Protein AF-Q99QM4-F1 (afdb_monomer)

Secondary structure (DSSP, 8-state):
-TTT-STT--SSSHHHHHHHHHHHHHHHHHHHHHHHH--TTHHHHHHHHHHHHHHHHHHH--

Foldseek 3Di:
DCVQDPVSVDPPPNVPPVVVVLVPQQVVQCCVCCVPPVDRCRNVVSVVVVVVVVVVCVVPVD

Organism: NCBI:txid86027

Solvent-accessible surface area (backbone atoms only — not comparable to full-atom values): 3555 Å² total; per-residue (Å²): 107,52,87,72,40,79,91,49,59,45,89,71,54,37,76,49,53,54,57,65,60,55,46,57,58,22,52,53,42,26,50,52,33,35,76,77,68,67,41,95,50,26,41,60,53,45,51,51,54,50,51,50,56,50,50,54,42,56,72,74,72,100

Sequence (62 aa):
DWDFWLDWKDRQWWPVVTPIVGITYCATIMYYLWVNYRLPFGATLCIVCLLTGEWLTRFWGF

InterPro domains:
  IPR003393 Ammonia monooxygenase/particulate methane monooxygenase, subunit A [PF02461] (1-62)
  IPR037001 Ammonia/particulate methane monooxygenase, subunit A superfamily [G3DSA:1.20.1450.10] (1-62)

Radius of gyration: 14.03 Å; Cα contacts (8 Å, |Δi|>4): 41; chains: 1; bounding box: 30×16×38 Å

Structure (mmCIF, N/CA/C/O backbone):
data_AF-Q99QM4-F1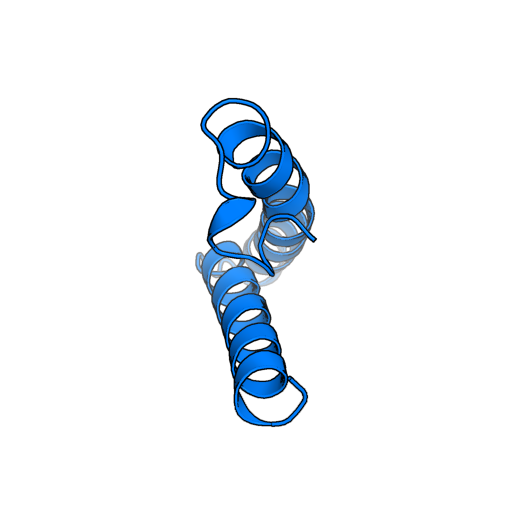
#
_entry.id   AF-Q99QM4-F1
#
loop_
_atom_site.group_PDB
_atom_site.id
_atom_site.type_symbol
_atom_site.label_atom_id
_atom_site.label_alt_id
_atom_site.label_comp_id
_atom_site.label_asym_id
_atom_site.label_entity_id
_atom_site.label_seq_id
_atom_site.pdbx_PDB_ins_code
_atom_site.Cartn_x
_atom_site.Cartn_y
_atom_site.Cartn_z
_atom_site.occupancy
_atom_site.B_iso_or_equiv
_atom_site.auth_seq_id
_atom_site.auth_comp_id
_atom_site.auth_asym_id
_atom_site.auth_atom_id
_atom_site.pdbx_PDB_model_num
ATOM 1 N N . ASP A 1 1 ? 5.384 -5.477 -11.753 1.00 85.94 1 ASP A N 1
ATOM 2 C CA . ASP A 1 1 ? 5.416 -5.151 -13.194 1.00 85.94 1 ASP A CA 1
ATOM 3 C C . ASP A 1 1 ? 4.560 -3.953 -13.564 1.00 85.94 1 ASP A C 1
ATOM 5 O O . ASP A 1 1 ? 5.114 -2.879 -13.737 1.00 85.94 1 ASP A O 1
ATOM 9 N N . TRP A 1 2 ? 3.232 -4.074 -13.597 1.00 92.69 2 TRP A N 1
ATOM 10 C CA . TRP A 1 2 ? 2.332 -2.959 -13.943 1.00 92.69 2 TRP A CA 1
ATOM 11 C C . TRP A 1 2 ? 2.453 -1.721 -13.057 1.00 92.69 2 TRP A C 1
ATOM 13 O O . TRP A 1 2 ? 2.279 -0.600 -13.525 1.00 92.69 2 TRP A O 1
ATOM 23 N N . ASP A 1 3 ? 2.743 -1.915 -11.773 1.00 92.50 3 ASP A N 1
ATOM 24 C CA . ASP A 1 3 ? 2.958 -0.786 -10.874 1.00 92.50 3 ASP A CA 1
ATOM 25 C C . ASP A 1 3 ? 4.390 -0.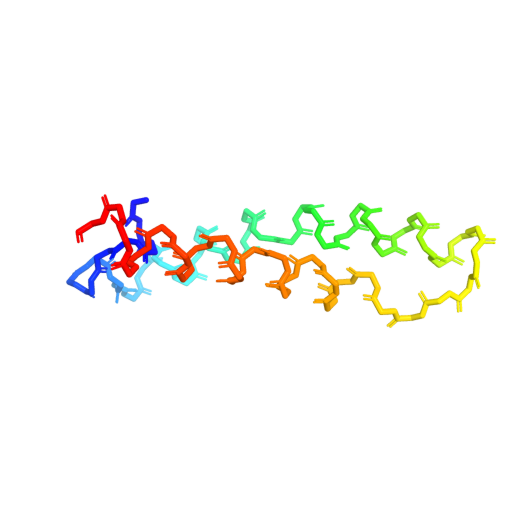231 -10.935 1.00 92.50 3 ASP A C 1
ATOM 27 O O . ASP A 1 3 ? 4.677 0.850 -10.424 1.00 92.50 3 ASP A O 1
ATOM 31 N N . PHE A 1 4 ? 5.297 -0.950 -11.596 1.00 93.50 4 PHE A N 1
ATOM 32 C CA . PHE A 1 4 ? 6.694 -0.566 -11.704 1.00 93.50 4 PHE A CA 1
ATOM 33 C C . PHE A 1 4 ? 6.883 0.583 -12.708 1.00 93.50 4 PHE A C 1
ATOM 35 O O . PHE A 1 4 ? 7.516 1.591 -12.398 1.00 93.50 4 PHE A O 1
ATOM 42 N N . TRP A 1 5 ? 6.295 0.447 -13.896 1.00 94.56 5 TRP A N 1
ATOM 43 C CA . TRP A 1 5 ? 6.567 1.309 -15.045 1.00 94.56 5 TRP A CA 1
ATOM 44 C C . TRP A 1 5 ? 5.399 2.233 -15.374 1.00 94.56 5 TRP A C 1
ATOM 46 O O . TRP A 1 5 ? 4.242 1.815 -15.360 1.00 94.56 5 TRP A O 1
ATOM 56 N N . LEU A 1 6 ? 5.691 3.493 -15.709 1.00 94.56 6 LEU A N 1
ATOM 57 C CA . LEU A 1 6 ? 4.660 4.481 -16.044 1.00 94.56 6 LEU A CA 1
ATOM 58 C C . LEU A 1 6 ? 3.938 4.136 -17.353 1.00 94.56 6 LEU A C 1
ATOM 60 O O . LEU A 1 6 ? 2.718 4.237 -17.431 1.00 94.56 6 LEU A O 1
ATOM 64 N N . ASP A 1 7 ? 4.688 3.710 -18.364 1.00 95.88 7 ASP A N 1
ATOM 65 C CA . ASP A 1 7 ? 4.194 3.325 -19.687 1.00 95.88 7 ASP A CA 1
ATOM 66 C C . ASP A 1 7 ? 3.381 2.022 -19.669 1.00 95.88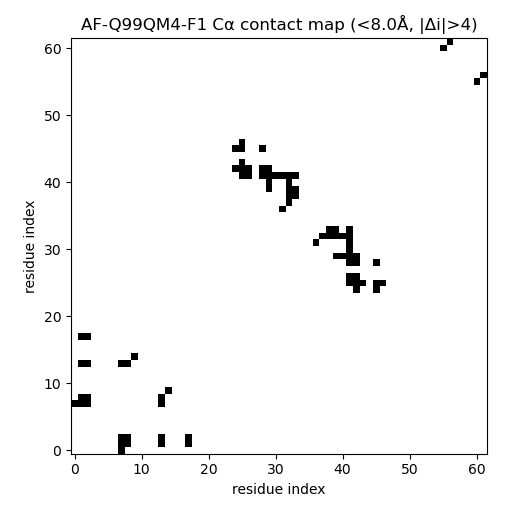 7 ASP A C 1
ATOM 68 O O . ASP A 1 7 ? 2.640 1.747 -20.610 1.00 95.88 7 ASP A O 1
ATOM 72 N N . TRP A 1 8 ? 3.447 1.255 -18.576 1.00 96.06 8 TRP A N 1
ATOM 73 C CA . TRP A 1 8 ? 2.650 0.043 -18.397 1.00 96.06 8 TRP A CA 1
ATOM 74 C C . TRP A 1 8 ? 1.296 0.325 -17.744 1.00 96.06 8 TRP A C 1
ATOM 76 O O . TRP A 1 8 ? 0.438 -0.550 -17.779 1.00 96.06 8 TRP A O 1
ATOM 86 N N . LYS A 1 9 ? 1.054 1.519 -17.178 1.00 95.25 9 LYS A N 1
ATOM 87 C CA . LYS A 1 9 ? -0.228 1.893 -16.543 1.00 95.25 9 LYS A CA 1
ATOM 88 C C . LYS A 1 9 ? -1.314 2.183 -17.586 1.00 95.25 9 LYS A C 1
ATOM 90 O O . LYS A 1 9 ? -1.781 3.310 -17.747 1.00 95.25 9 LYS A O 1
ATOM 95 N N . ASP A 1 10 ? -1.696 1.145 -18.319 1.00 96.44 10 ASP A N 1
ATOM 96 C CA . ASP A 1 10 ? -2.689 1.168 -19.383 1.00 96.44 10 ASP A CA 1
ATOM 97 C C . ASP A 1 10 ? -4.134 1.175 -18.846 1.00 96.44 10 ASP A C 1
ATOM 99 O O . ASP A 1 10 ? -4.392 1.053 -17.650 1.00 96.44 10 ASP A O 1
ATOM 103 N N . ARG A 1 11 ? -5.120 1.329 -19.737 1.00 96.75 11 ARG A N 1
ATOM 104 C CA . ARG A 1 11 ? -6.542 1.398 -19.348 1.00 96.75 11 ARG A CA 1
ATOM 105 C C . ARG A 1 11 ? -7.216 0.035 -19.199 1.00 96.75 11 ARG A C 1
ATOM 107 O O . ARG A 1 11 ? -8.329 -0.007 -18.683 1.00 96.75 11 ARG A O 1
ATOM 114 N N . GLN A 1 12 ? -6.600 -1.045 -19.677 1.00 95.94 12 GLN A N 1
ATOM 115 C CA . GLN A 1 12 ? -7.212 -2.370 -19.674 1.00 95.94 12 GLN A CA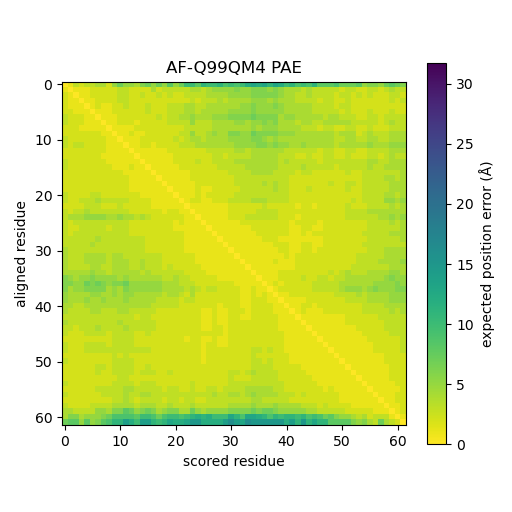 1
ATOM 116 C C . GLN A 1 12 ? -6.722 -3.200 -18.491 1.00 95.94 12 GLN A C 1
ATOM 118 O O . GLN A 1 12 ? -7.539 -3.705 -17.726 1.00 95.94 12 GLN A O 1
ATOM 123 N N . TRP A 1 13 ? -5.408 -3.344 -18.325 1.00 95.75 13 TRP A N 1
ATOM 124 C CA . TRP A 1 13 ? -4.855 -4.298 -17.366 1.00 95.75 13 TRP A CA 1
ATOM 125 C C . TRP A 1 13 ? -4.529 -3.677 -16.017 1.00 95.75 13 TRP A C 1
ATOM 127 O O . TRP A 1 13 ? -4.925 -4.237 -14.992 1.00 95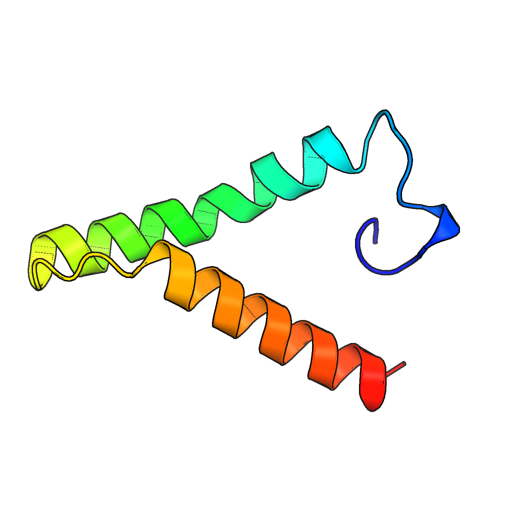.75 13 TRP A O 1
ATOM 137 N N . TRP A 1 14 ? -3.878 -2.512 -15.990 1.00 95.88 14 TRP A N 1
ATOM 138 C CA . TRP A 1 14 ? -3.538 -1.845 -14.729 1.00 95.88 14 TRP A CA 1
ATOM 139 C C . TRP A 1 14 ? -4.740 -1.643 -13.778 1.00 95.88 14 TRP A C 1
ATOM 141 O O . TRP A 1 14 ? -4.624 -2.044 -12.613 1.00 95.88 14 TRP A O 1
ATOM 151 N N . PRO A 1 15 ? -5.912 -1.126 -14.215 1.00 96.44 15 PRO A N 1
ATOM 152 C CA . PRO A 1 15 ? -7.062 -0.935 -13.328 1.00 96.44 15 PRO A CA 1
ATOM 153 C C . PRO A 1 15 ? -7.801 -2.233 -12.973 1.00 96.44 15 PRO A C 1
ATOM 155 O O . PRO A 1 15 ? -8.693 -2.194 -12.133 1.00 96.44 15 PRO A O 1
ATOM 158 N N . VAL A 1 16 ? -7.463 -3.372 -13.584 1.00 96.56 16 VAL A N 1
ATOM 159 C CA . VAL A 1 16 ? -8.077 -4.675 -13.277 1.00 96.56 16 VAL A CA 1
ATOM 160 C C . VAL A 1 16 ? -7.188 -5.471 -12.329 1.00 96.56 16 VAL A C 1
ATOM 162 O O . VAL A 1 16 ? -7.628 -5.892 -11.262 1.00 96.56 16 VAL A O 1
ATOM 165 N N . VAL A 1 17 ? -5.916 -5.647 -12.682 1.00 95.88 17 VAL A N 1
ATOM 166 C CA . VAL A 1 17 ? -4.989 -6.509 -11.938 1.00 95.88 17 VAL A CA 1
ATOM 167 C C . VAL A 1 17 ? -4.642 -5.901 -10.578 1.00 95.88 17 VAL A C 1
ATOM 169 O O . VAL A 1 17 ? -4.731 -6.583 -9.557 1.00 95.88 17 VAL A O 1
ATOM 172 N N . THR A 1 18 ? -4.300 -4.610 -10.546 1.00 93.88 18 THR A N 1
ATOM 173 C CA . THR A 1 18 ? -3.850 -3.915 -9.329 1.00 93.88 18 THR A CA 1
ATOM 174 C C . THR A 1 18 ? -4.867 -3.994 -8.179 1.00 93.88 18 THR A C 1
ATOM 176 O O . THR A 1 18 ? -4.481 -4.420 -7.087 1.00 93.88 18 THR A O 1
ATOM 179 N N . PRO A 1 19 ? -6.165 -3.665 -8.364 1.00 94.94 19 PRO A N 1
ATOM 180 C CA . PRO A 1 19 ? -7.127 -3.757 -7.264 1.00 94.94 19 PRO A CA 1
ATOM 181 C C . PRO A 1 19 ? -7.466 -5.199 -6.865 1.00 94.94 19 PRO A C 1
ATOM 183 O O . PRO A 1 19 ? -7.621 -5.464 -5.672 1.00 94.94 19 PRO A O 1
ATOM 186 N N . ILE A 1 20 ? -7.554 -6.137 -7.820 1.00 96.62 20 ILE A N 1
ATOM 187 C CA . ILE A 1 20 ? -7.873 -7.547 -7.528 1.00 96.62 20 ILE A CA 1
ATOM 188 C C . ILE A 1 20 ? -6.785 -8.181 -6.660 1.00 96.62 20 ILE A C 1
ATOM 190 O O . ILE A 1 20 ? -7.088 -8.891 -5.704 1.00 96.62 20 ILE A O 1
ATOM 194 N N . VAL A 1 21 ? -5.515 -7.912 -6.963 1.00 95.50 21 VAL A N 1
ATOM 195 C CA . VAL A 1 21 ? -4.406 -8.429 -6.154 1.00 95.50 21 VAL A CA 1
ATOM 196 C C . VAL A 1 21 ? -4.317 -7.672 -4.826 1.00 95.50 21 VAL A C 1
ATOM 198 O O . VAL A 1 21 ? -4.192 -8.298 -3.773 1.00 95.50 21 VAL A O 1
ATOM 201 N N . GLY A 1 22 ? -4.455 -6.343 -4.839 1.00 94.75 22 GLY A N 1
ATOM 202 C CA . GLY A 1 22 ? -4.301 -5.499 -3.649 1.00 94.75 22 GLY A CA 1
ATOM 203 C C . GLY A 1 22 ? -5.333 -5.748 -2.540 1.00 94.75 22 GLY A C 1
ATOM 204 O O . GLY A 1 22 ? -5.008 -5.639 -1.354 1.00 94.75 22 GLY A O 1
ATOM 205 N N . ILE A 1 23 ? -6.569 -6.128 -2.885 1.00 97.12 23 ILE A N 1
ATOM 206 C CA . ILE A 1 23 ? -7.627 -6.330 -1.881 1.00 97.12 23 ILE A CA 1
ATOM 207 C C . ILE A 1 23 ? -7.37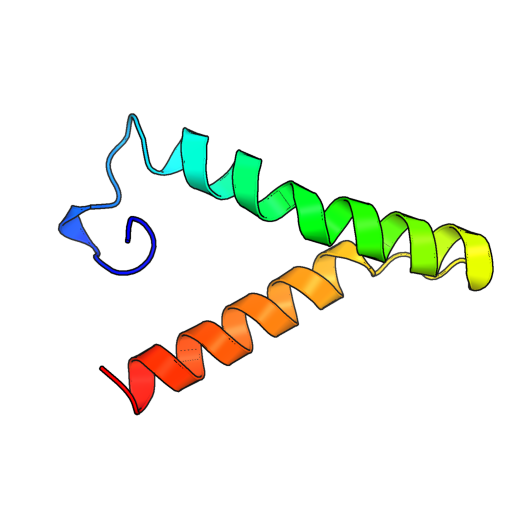8 -7.548 -0.978 1.00 97.12 23 ILE A C 1
ATOM 209 O O . ILE A 1 23 ? -7.844 -7.564 0.161 1.00 97.12 23 ILE A O 1
ATOM 213 N N . THR A 1 24 ? -6.616 -8.543 -1.440 1.00 96.75 24 THR A N 1
ATOM 214 C CA . THR A 1 24 ? -6.388 -9.813 -0.724 1.00 96.75 24 THR A CA 1
ATOM 215 C C . THR A 1 24 ? -5.804 -9.602 0.681 1.00 96.75 24 THR A C 1
ATOM 217 O O . THR A 1 24 ? -6.364 -10.065 1.681 1.00 96.75 24 THR A O 1
ATOM 220 N N . TYR A 1 25 ? -4.723 -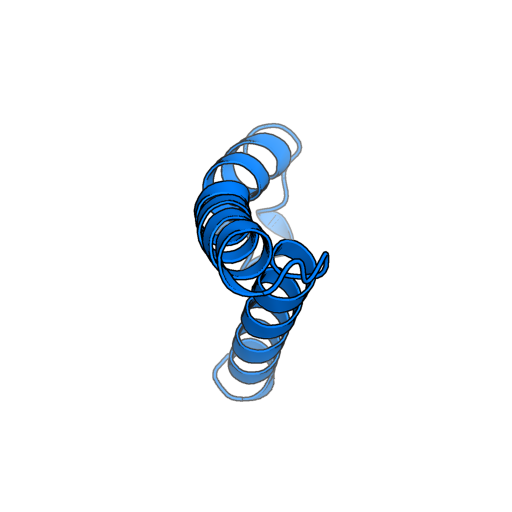8.827 0.785 1.00 92.69 25 TYR A N 1
ATOM 221 C CA . TYR A 1 25 ? -4.085 -8.498 2.061 1.00 92.69 25 TYR A CA 1
ATOM 222 C C . TYR A 1 25 ? -4.904 -7.506 2.885 1.00 92.69 25 TYR A C 1
ATOM 224 O O . TYR A 1 25 ? -4.999 -7.654 4.105 1.00 92.69 25 TYR A O 1
ATOM 232 N N . CYS A 1 26 ? -5.539 -6.526 2.234 1.00 97.06 26 CYS A N 1
ATOM 233 C CA . CYS A 1 26 ? -6.405 -5.560 2.910 1.00 97.06 26 CYS A CA 1
ATOM 234 C C . CYS A 1 26 ? -7.561 -6.258 3.635 1.00 97.06 26 CYS A C 1
ATOM 236 O O . CYS A 1 26 ? -7.807 -5.975 4.805 1.00 97.06 26 CYS A O 1
ATOM 238 N N . ALA A 1 27 ? -8.230 -7.207 2.975 1.00 97.38 27 ALA A N 1
ATOM 239 C CA . ALA A 1 27 ? -9.327 -7.974 3.557 1.00 97.38 27 ALA A CA 1
ATOM 240 C C . ALA A 1 27 ? -8.856 -8.857 4.721 1.00 97.38 27 ALA A C 1
ATOM 242 O O . ALA A 1 27 ? -9.485 -8.867 5.779 1.00 97.38 27 ALA A O 1
ATOM 243 N N . THR A 1 28 ? -7.723 -9.545 4.556 1.00 97.38 28 THR A N 1
ATOM 244 C CA . THR A 1 28 ? -7.175 -10.456 5.575 1.00 97.38 28 THR A CA 1
ATOM 245 C C . THR A 1 28 ? -6.829 -9.720 6.871 1.00 97.38 28 THR A C 1
ATOM 247 O O . THR A 1 28 ? -7.247 -10.120 7.960 1.00 97.38 28 THR A O 1
ATOM 250 N N . ILE A 1 29 ? -6.104 -8.604 6.770 1.00 97.38 29 ILE A N 1
ATOM 251 C CA . ILE A 1 29 ? -5.675 -7.826 7.938 1.00 97.38 29 ILE A CA 1
ATOM 252 C C . ILE A 1 29 ? -6.848 -7.049 8.545 1.00 97.38 29 ILE A C 1
ATOM 254 O O . ILE A 1 29 ? -6.947 -6.960 9.770 1.00 97.38 29 ILE A O 1
ATOM 258 N N . MET A 1 30 ? -7.780 -6.554 7.722 1.00 97.81 30 MET A N 1
ATOM 259 C CA . MET A 1 30 ? -9.014 -5.941 8.218 1.00 97.81 30 MET A CA 1
ATOM 260 C C . MET A 1 30 ? -9.851 -6.936 9.023 1.00 97.81 30 MET A C 1
ATOM 262 O O . MET A 1 30 ? -10.293 -6.598 10.117 1.00 97.81 30 MET A O 1
ATOM 266 N N . TYR A 1 31 ? -10.012 -8.172 8.539 1.00 97.69 31 TYR A N 1
ATOM 267 C CA . TYR A 1 31 ? -10.694 -9.230 9.282 1.00 97.69 31 TYR A CA 1
ATOM 268 C C . TYR A 1 31 ? -10.022 -9.479 10.638 1.00 97.69 31 TYR A C 1
ATOM 270 O O . TYR A 1 31 ? -10.688 -9.444 11.672 1.00 97.69 31 TYR A O 1
ATOM 278 N N . TYR A 1 32 ? -8.699 -9.657 10.656 1.00 97.69 32 TYR A N 1
ATOM 279 C CA . TYR A 1 32 ? -7.962 -9.925 11.890 1.00 97.69 32 TYR A CA 1
ATOM 280 C C . TYR A 1 32 ? -8.081 -8.782 12.913 1.00 97.69 32 TYR A C 1
ATOM 282 O O . TYR A 1 32 ? -8.434 -9.021 14.071 1.00 97.69 32 TYR A O 1
ATOM 290 N N . LEU A 1 33 ? -7.830 -7.538 12.497 1.00 97.44 33 LEU A N 1
ATOM 291 C CA . LEU A 1 33 ? -7.881 -6.371 13.384 1.00 97.44 33 LEU A CA 1
ATOM 292 C C . LEU A 1 33 ? -9.297 -6.076 13.875 1.00 97.44 33 LEU A C 1
ATOM 294 O O . LEU A 1 33 ? -9.491 -5.742 15.046 1.00 97.44 33 LEU A O 1
ATOM 298 N N . TRP A 1 34 ? -10.297 -6.245 13.010 1.00 97.75 34 TRP A N 1
ATOM 299 C CA . TRP A 1 34 ? -11.685 -6.027 13.384 1.00 97.75 34 TRP A CA 1
ATOM 300 C C . TRP A 1 34 ? -12.177 -7.081 14.373 1.00 97.75 34 TRP A C 1
ATOM 302 O O . TRP A 1 34 ? -12.748 -6.732 15.409 1.00 97.75 34 TRP A O 1
ATOM 312 N N . VAL A 1 35 ? -11.949 -8.367 14.089 1.00 98.12 35 VAL A N 1
ATOM 313 C CA . VAL A 1 35 ? -12.477 -9.471 14.903 1.00 98.12 35 VAL A CA 1
ATOM 314 C C . VAL A 1 35 ? -11.844 -9.503 16.292 1.00 98.12 35 VAL A C 1
ATOM 316 O O . VAL A 1 35 ? -12.574 -9.684 17.266 1.00 98.12 35 VAL A O 1
ATOM 319 N N . ASN A 1 36 ? -10.535 -9.270 16.398 1.00 97.75 36 ASN A N 1
ATOM 320 C CA . ASN A 1 36 ? -9.815 -9.395 17.668 1.00 97.75 36 ASN A CA 1
ATOM 321 C C . ASN A 1 36 ? -9.767 -8.091 18.474 1.00 97.75 36 ASN A C 1
ATOM 323 O O . ASN A 1 36 ? -9.838 -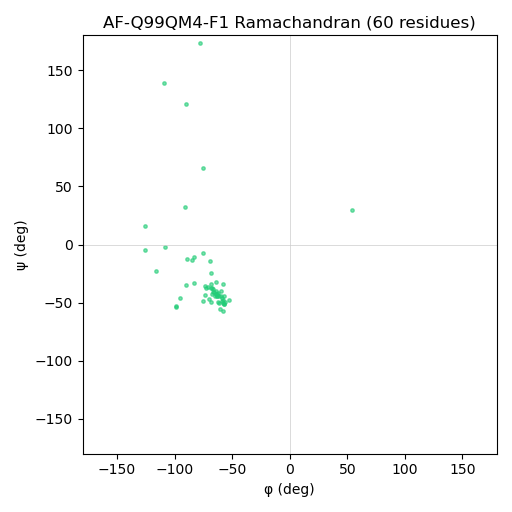8.132 19.698 1.00 97.75 36 ASN A O 1
ATOM 327 N N . TYR A 1 37 ? -9.671 -6.938 17.803 1.00 97.12 37 TYR A N 1
ATOM 328 C CA . TYR A 1 37 ? -9.390 -5.658 18.466 1.00 97.12 37 TYR A CA 1
ATOM 329 C C . TYR A 1 37 ? -10.412 -4.557 18.156 1.00 97.12 37 TYR A C 1
ATOM 331 O O . TYR A 1 37 ? -10.322 -3.474 18.726 1.00 97.12 37 TYR A O 1
ATOM 339 N N . ARG A 1 38 ? -11.390 -4.813 17.269 1.00 96.88 38 ARG A N 1
ATOM 340 C CA . ARG A 1 38 ? -12.386 -3.824 16.799 1.00 96.88 38 ARG A CA 1
ATOM 341 C C . ARG A 1 38 ? -11.750 -2.550 16.226 1.00 96.88 38 ARG A C 1
ATOM 343 O O . ARG A 1 38 ? -12.343 -1.477 16.267 1.00 96.88 38 ARG A O 1
ATOM 350 N N . LEU A 1 39 ? -10.549 -2.676 15.664 1.00 97.31 39 LEU A N 1
ATOM 351 C CA . LEU A 1 39 ? -9.805 -1.564 15.079 1.00 97.31 39 LEU A CA 1
ATOM 352 C C . LEU A 1 39 ? -10.155 -1.411 13.584 1.00 97.31 39 LEU A C 1
ATOM 354 O O . LEU A 1 39 ? -9.934 -2.352 12.819 1.00 97.31 39 LEU A O 1
ATOM 358 N N . PRO A 1 40 ? -10.670 -0.250 13.130 1.00 96.31 40 PRO A N 1
ATOM 359 C CA . PRO A 1 40 ? -11.183 -0.069 11.768 1.00 96.31 40 PRO A CA 1
ATOM 360 C C . PRO A 1 40 ? -10.128 0.434 10.761 1.00 96.31 40 PRO A C 1
ATOM 362 O O . PRO A 1 40 ? -10.461 1.180 9.846 1.00 96.31 40 PRO A O 1
ATOM 365 N N . PHE A 1 41 ? -8.851 0.070 10.919 1.00 96.62 41 PHE A N 1
ATOM 366 C CA . PHE A 1 41 ? -7.756 0.586 10.076 1.00 96.62 41 PHE A CA 1
ATOM 367 C C . PHE A 1 41 ? -6.901 -0.504 9.408 1.00 96.62 41 PHE A C 1
ATOM 369 O O . PHE A 1 41 ? -5.812 -0.233 8.912 1.00 96.62 41 PHE A O 1
ATOM 376 N N . GLY A 1 42 ? -7.369 -1.755 9.358 1.00 96.88 42 GLY A N 1
ATOM 377 C CA . GLY A 1 42 ? -6.562 -2.845 8.801 1.00 96.88 42 GLY A CA 1
ATOM 378 C C . GLY A 1 42 ? -6.208 -2.672 7.324 1.00 96.88 42 GLY A C 1
ATOM 379 O O . GLY A 1 42 ? -5.058 -2.867 6.945 1.00 96.88 42 GLY A O 1
ATOM 380 N N . ALA A 1 43 ? -7.156 -2.223 6.499 1.00 97.06 43 ALA A N 1
ATOM 381 C CA . ALA A 1 43 ? -6.891 -1.966 5.083 1.00 97.06 43 ALA A CA 1
ATOM 382 C C . ALA A 1 43 ? -5.900 -0.806 4.869 1.00 97.06 43 ALA A C 1
ATOM 384 O O . ALA A 1 43 ? -5.005 -0.905 4.033 1.00 97.06 43 ALA A O 1
ATOM 385 N N . THR A 1 44 ? -6.025 0.280 5.640 1.00 97.38 44 THR A N 1
ATOM 386 C CA . THR A 1 44 ? -5.119 1.432 5.519 1.00 97.38 44 THR A CA 1
ATOM 387 C C . THR A 1 44 ? -3.706 1.074 5.966 1.00 97.38 44 THR A C 1
ATOM 389 O O . THR A 1 44 ? -2.755 1.472 5.301 1.00 97.38 44 THR A O 1
ATOM 392 N N . LEU A 1 45 ? -3.559 0.256 7.015 1.00 97.06 45 LEU A N 1
ATOM 393 C CA . LEU A 1 45 ? -2.265 -0.276 7.440 1.00 97.06 45 LEU A CA 1
ATOM 394 C C . LEU A 1 45 ? -1.581 -1.064 6.312 1.00 97.06 45 LEU A C 1
ATOM 396 O O . LEU A 1 45 ? -0.418 -0.800 6.015 1.00 97.06 45 LEU A O 1
ATOM 400 N N . CYS A 1 46 ? -2.304 -1.969 5.640 1.00 97.19 46 CYS A N 1
ATOM 401 C CA . CYS A 1 46 ? -1.760 -2.736 4.512 1.00 97.19 46 CYS A CA 1
ATOM 402 C C . CYS A 1 46 ? -1.213 -1.841 3.404 1.00 97.19 46 CYS A C 1
ATOM 404 O O . CYS A 1 46 ? -0.089 -2.043 2.949 1.00 97.19 46 CYS A O 1
ATOM 406 N N . ILE A 1 47 ? -2.004 -0.857 2.972 1.00 97.25 47 ILE A N 1
ATOM 407 C CA . ILE A 1 47 ? -1.627 0.025 1.865 1.00 97.25 47 ILE A CA 1
ATOM 408 C C . ILE A 1 47 ? -0.460 0.934 2.256 1.00 97.25 47 ILE A C 1
ATOM 410 O O . ILE A 1 47 ? 0.437 1.141 1.446 1.00 97.25 47 ILE A O 1
ATOM 414 N N . VAL A 1 48 ? -0.409 1.424 3.498 1.00 98.19 48 VAL A N 1
ATOM 415 C CA . VAL A 1 48 ? 0.735 2.212 3.983 1.00 98.19 48 VAL A CA 1
ATOM 416 C C . VAL A 1 48 ? 2.012 1.375 3.986 1.00 98.19 48 VAL A C 1
ATOM 418 O O . VAL A 1 48 ? 3.043 1.854 3.517 1.00 98.19 48 VAL A O 1
ATOM 421 N N . CYS A 1 49 ? 1.963 0.126 4.456 1.00 97.25 49 CYS A N 1
ATOM 422 C CA . CYS A 1 49 ? 3.121 -0.767 4.426 1.00 97.25 49 CYS A CA 1
ATOM 423 C C . CYS A 1 49 ? 3.575 -1.068 2.992 1.00 97.25 49 CYS A C 1
ATOM 425 O O . CYS A 1 49 ? 4.772 -0.990 2.715 1.00 97.25 49 CYS A O 1
ATOM 427 N N . LEU A 1 50 ? 2.628 -1.360 2.092 1.00 96.50 50 LEU A N 1
ATOM 428 C CA . LEU A 1 50 ? 2.901 -1.604 0.677 1.00 96.50 50 LEU A CA 1
ATOM 429 C C . LEU A 1 50 ? 3.593 -0.399 0.046 1.00 96.50 50 LEU A C 1
ATOM 431 O O . LEU A 1 50 ? 4.722 -0.543 -0.408 1.00 96.50 50 LEU A O 1
ATOM 435 N N . LEU A 1 51 ? 2.973 0.785 0.112 1.00 97.06 51 LEU A N 1
ATOM 436 C CA . LEU A 1 51 ? 3.511 2.010 -0.480 1.00 97.06 51 LEU A CA 1
ATOM 437 C C . LEU A 1 51 ? 4.875 2.359 0.107 1.00 97.06 51 LEU A C 1
ATOM 439 O O . LEU A 1 51 ? 5.769 2.761 -0.627 1.00 97.06 51 LEU A O 1
ATOM 443 N N . THR A 1 52 ? 5.054 2.188 1.417 1.00 98.12 52 THR A N 1
ATOM 444 C CA . THR A 1 52 ? 6.346 2.443 2.058 1.00 98.12 52 THR A CA 1
ATOM 445 C C . THR A 1 52 ? 7.422 1.539 1.467 1.00 98.12 52 THR A C 1
ATOM 447 O O . THR A 1 52 ? 8.410 2.051 0.956 1.00 98.12 52 THR A O 1
ATOM 450 N N . GLY A 1 53 ? 7.229 0.216 1.470 1.00 96.56 53 GLY A N 1
ATOM 451 C CA . GLY A 1 53 ? 8.208 -0.721 0.904 1.00 96.56 53 GLY A CA 1
ATOM 452 C C . GLY A 1 53 ? 8.510 -0.427 -0.565 1.00 96.56 53 GLY A C 1
ATOM 453 O O . GLY A 1 53 ? 9.664 -0.348 -0.973 1.00 96.56 53 GLY A O 1
ATOM 454 N N . GLU A 1 54 ? 7.461 -0.162 -1.328 1.00 96.69 54 GLU A N 1
ATOM 455 C CA . GLU A 1 54 ? 7.527 0.214 -2.728 1.00 96.69 54 GLU A CA 1
ATOM 456 C C . GLU A 1 54 ? 8.340 1.487 -2.996 1.00 96.69 54 GLU A C 1
ATOM 458 O O . GLU A 1 54 ? 9.203 1.497 -3.872 1.00 96.69 54 GLU A O 1
ATOM 463 N N . TRP A 1 55 ? 8.091 2.567 -2.252 1.00 97.25 55 TRP A N 1
ATOM 464 C CA . TRP A 1 55 ? 8.846 3.811 -2.389 1.00 97.25 55 TRP A CA 1
ATOM 465 C C . TRP A 1 55 ? 10.313 3.614 -2.012 1.00 97.25 55 TRP A C 1
ATOM 467 O O . TRP A 1 55 ? 11.182 4.088 -2.738 1.00 97.25 55 TRP A O 1
ATOM 477 N N . LEU A 1 56 ? 10.607 2.879 -0.934 1.00 97.56 56 LEU A N 1
ATOM 478 C CA . LEU A 1 56 ? 11.990 2.592 -0.538 1.00 97.56 56 LEU A CA 1
ATOM 479 C C . LEU A 1 56 ? 12.730 1.834 -1.652 1.00 97.56 56 LEU A C 1
ATOM 481 O O . LEU A 1 56 ? 13.848 2.205 -2.008 1.00 97.56 56 LEU A O 1
ATOM 485 N N . THR A 1 57 ? 12.096 0.822 -2.254 1.00 96.06 57 THR A N 1
ATOM 486 C CA . THR A 1 57 ? 12.676 0.095 -3.392 1.00 96.06 57 THR A CA 1
ATOM 487 C C . THR A 1 57 ? 12.847 0.993 -4.617 1.00 96.06 57 THR A C 1
ATOM 489 O O . THR A 1 57 ? 13.884 0.914 -5.264 1.00 96.06 57 THR A O 1
ATOM 492 N N . ARG A 1 58 ? 11.892 1.880 -4.919 1.00 95.19 58 ARG A N 1
ATOM 493 C CA . ARG A 1 58 ? 11.986 2.806 -6.063 1.00 95.19 58 ARG A CA 1
ATOM 494 C C . ARG A 1 58 ? 13.064 3.874 -5.904 1.00 95.19 58 ARG A C 1
ATOM 496 O O . ARG A 1 58 ? 13.641 4.281 -6.899 1.00 95.19 58 ARG A O 1
ATOM 503 N N . PHE A 1 59 ? 13.310 4.353 -4.686 1.00 95.94 59 PHE A N 1
ATOM 504 C CA . PHE A 1 59 ? 14.303 5.403 -4.448 1.00 95.94 59 PHE A CA 1
ATOM 505 C C . PHE A 1 59 ? 15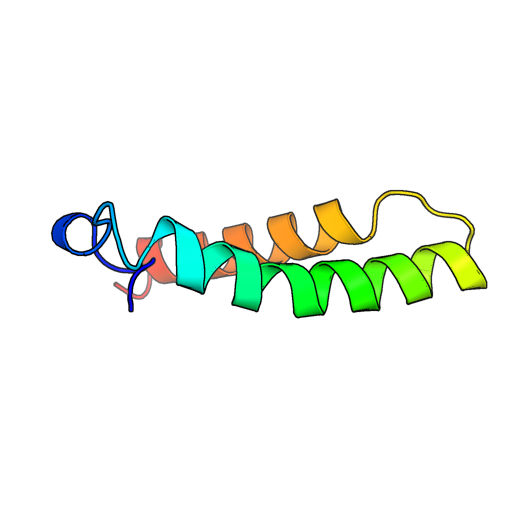.735 4.877 -4.338 1.00 95.94 59 PHE A C 1
ATOM 507 O O . PHE A 1 59 ? 16.663 5.597 -4.698 1.00 95.94 59 PHE A O 1
ATOM 514 N N . TRP A 1 60 ? 15.932 3.669 -3.802 1.00 96.19 60 TRP A N 1
ATOM 515 C CA . TRP A 1 60 ? 17.278 3.145 -3.526 1.00 96.19 60 TRP A CA 1
ATOM 516 C C . TRP A 1 60 ? 17.661 1.901 -4.318 1.00 96.19 60 TRP A C 1
ATOM 518 O O . TRP A 1 60 ? 18.848 1.607 -4.430 1.00 96.19 60 TRP A O 1
ATOM 528 N N . GLY A 1 61 ? 16.686 1.137 -4.804 1.00 88.56 61 GLY A N 1
ATOM 529 C CA . GLY A 1 61 ? 16.912 -0.139 -5.482 1.00 88.56 61 GLY A CA 1
ATOM 530 C C . GLY A 1 61 ? 16.656 -0.107 -6.985 1.00 88.56 61 GLY A C 1
ATOM 531 O O . GLY A 1 61 ? 16.838 -1.144 -7.622 1.00 88.56 61 GLY A O 1
ATOM 532 N N . PHE A 1 62 ? 16.222 1.032 -7.529 1.00 79.94 62 PHE A N 1
ATOM 533 C CA . PHE A 1 62 ? 15.874 1.194 -8.935 1.00 79.94 62 PHE A CA 1
ATOM 534 C C . PHE A 1 62 ? 16.607 2.348 -9.608 1.00 79.94 62 PHE A C 1
ATOM 536 O O . PHE A 1 62 ? 16.881 3.349 -8.910 1.00 79.94 62 PHE A O 1
#

pLDDT: mean 95.81, std 2.91, range [79.94, 98.19]

Mean predicted aligned error: 2.8 Å